Protein AF-X8DPI3-F1 (afdb_monomer)

Mean predicted aligned error: 17.2 Å

Organism: NCBI:txid1299321

Structure (mmCIF, N/CA/C/O backbone):
data_AF-X8DPI3-F1
#
_entry.id   AF-X8DPI3-F1
#
loop_
_atom_site.group_PDB
_atom_site.id
_atom_site.type_symbol
_atom_site.label_atom_id
_atom_site.label_alt_id
_atom_site.label_comp_id
_atom_site.label_asym_id
_atom_site.label_entity_id
_atom_site.label_seq_id
_atom_site.pdbx_PDB_ins_code
_atom_site.Cartn_x
_atom_site.Cartn_y
_atom_site.Cartn_z
_atom_site.occupancy
_atom_site.B_iso_or_equiv
_atom_site.auth_seq_id
_atom_site.auth_comp_id
_atom_site.auth_asym_id
_atom_site.auth_atom_id
_atom_site.pdbx_PDB_model_num
ATOM 1 N N . MET A 1 1 ? 16.954 -1.055 -3.622 1.00 50.62 1 MET A N 1
ATOM 2 C CA . MET A 1 1 ? 17.207 0.313 -4.135 1.00 50.62 1 MET A CA 1
ATOM 3 C C . MET A 1 1 ? 16.000 0.738 -4.970 1.00 50.62 1 MET A C 1
ATOM 5 O O . MET A 1 1 ? 15.922 0.356 -6.125 1.00 50.62 1 MET A O 1
ATOM 9 N N . PHE A 1 2 ? 15.020 1.428 -4.373 1.00 53.69 2 PHE A N 1
ATOM 10 C CA . PHE A 1 2 ? 13.680 1.638 -4.965 1.00 53.69 2 PHE A CA 1
ATOM 11 C C . PHE A 1 2 ? 13.435 3.051 -5.537 1.00 53.69 2 PHE A C 1
ATOM 13 O O . PHE A 1 2 ? 12.417 3.278 -6.173 1.00 53.69 2 PHE A O 1
ATOM 20 N N . LEU A 1 3 ? 14.365 3.999 -5.350 1.00 58.16 3 LEU A N 1
ATOM 21 C CA . LEU A 1 3 ? 14.198 5.419 -5.716 1.00 58.16 3 LEU A CA 1
ATOM 22 C C . LEU A 1 3 ? 15.156 5.920 -6.817 1.00 58.16 3 LEU A C 1
ATOM 24 O O . LEU A 1 3 ? 15.517 7.097 -6.841 1.00 58.16 3 LEU A O 1
ATOM 28 N N . GLY A 1 4 ? 15.582 5.042 -7.732 1.00 62.94 4 GLY A N 1
ATOM 29 C CA . GLY A 1 4 ? 16.398 5.437 -8.894 1.00 62.94 4 GLY A CA 1
ATOM 30 C C . GLY A 1 4 ? 17.837 5.861 -8.566 1.00 62.94 4 GLY A C 1
ATOM 31 O O . GLY A 1 4 ? 18.487 6.516 -9.374 1.00 62.94 4 GLY A O 1
ATOM 32 N N . GLY A 1 5 ? 18.339 5.510 -7.376 1.00 70.56 5 GLY A N 1
ATOM 33 C CA . GLY A 1 5 ? 19.698 5.837 -6.946 1.00 70.56 5 GLY A CA 1
ATOM 34 C C . GLY A 1 5 ? 19.951 7.346 -6.932 1.00 70.56 5 GLY A C 1
ATOM 35 O O . GLY A 1 5 ? 19.291 8.081 -6.199 1.00 70.56 5 GLY A O 1
ATOM 36 N N . TRP A 1 6 ? 20.907 7.776 -7.752 1.00 64.94 6 TRP A N 1
ATOM 37 C CA . TRP A 1 6 ? 21.401 9.151 -7.836 1.00 64.94 6 TRP A CA 1
ATOM 38 C C . TRP A 1 6 ? 20.597 10.004 -8.838 1.00 64.94 6 TRP A C 1
ATOM 40 O O . TRP A 1 6 ? 20.751 11.216 -8.874 1.00 64.94 6 TRP A O 1
ATOM 50 N N . HIS A 1 7 ? 19.701 9.414 -9.636 1.00 62.91 7 HIS A N 1
ATOM 51 C CA . HIS A 1 7 ? 18.971 10.158 -10.667 1.00 62.91 7 HIS A CA 1
ATOM 52 C C . HIS A 1 7 ? 17.815 10.999 -10.105 1.00 62.91 7 HIS A C 1
ATOM 54 O O . HIS A 1 7 ? 17.111 10.598 -9.163 1.00 62.91 7 HIS A O 1
ATOM 60 N N . ALA A 1 8 ? 17.594 12.158 -10.729 1.00 63.12 8 ALA A N 1
ATOM 61 C CA . ALA A 1 8 ? 16.461 13.035 -10.466 1.00 63.12 8 ALA A CA 1
ATOM 62 C C . ALA A 1 8 ? 15.122 12.292 -10.681 1.00 63.12 8 ALA A C 1
ATOM 64 O O . ALA A 1 8 ? 15.014 11.459 -11.585 1.00 63.12 8 ALA A O 1
ATOM 65 N N . PRO A 1 9 ? 14.096 12.548 -9.847 1.00 65.62 9 PRO A N 1
ATOM 66 C CA . PRO A 1 9 ? 12.780 11.938 -10.015 1.00 65.62 9 PRO A CA 1
ATOM 67 C C . PRO A 1 9 ? 12.112 12.400 -11.322 1.00 65.62 9 PRO A C 1
ATOM 69 O O . PRO A 1 9 ? 12.236 13.557 -11.726 1.00 65.62 9 PRO A O 1
ATOM 72 N N . TRP A 1 10 ? 11.383 11.491 -11.975 1.00 55.00 10 TRP A N 1
ATOM 73 C CA . TRP A 1 10 ? 10.515 11.778 -13.127 1.00 55.00 10 TRP A CA 1
ATOM 74 C C . TRP A 1 10 ? 9.512 12.859 -12.692 1.00 55.00 10 TRP A C 1
ATOM 76 O O . TRP A 1 10 ? 8.749 12.570 -11.769 1.00 55.00 10 TRP A O 1
ATOM 86 N N . PRO A 1 11 ? 9.530 14.110 -13.208 1.00 63.25 11 PRO A N 1
ATOM 87 C CA . PRO A 1 11 ? 9.796 14.583 -14.580 1.00 63.25 11 PRO A CA 1
ATOM 88 C C . PRO A 1 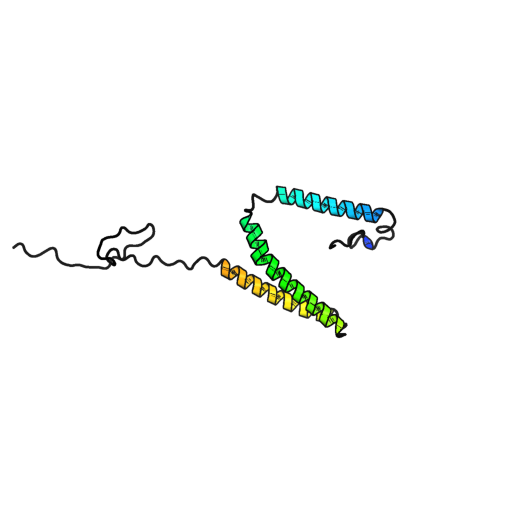11 ? 11.035 15.493 -14.747 1.00 63.25 11 PRO A C 1
ATOM 90 O O . PRO A 1 11 ? 11.302 15.982 -15.841 1.00 63.25 11 PRO A O 1
ATOM 93 N N . LEU A 1 12 ? 11.805 15.735 -13.683 1.00 60.72 12 LEU A N 1
ATOM 94 C CA . LEU A 1 12 ? 12.972 16.632 -13.702 1.00 60.72 12 LEU A CA 1
ATOM 95 C C . LEU A 1 12 ? 14.196 15.994 -14.372 1.00 60.72 12 LEU A C 1
ATOM 97 O O . LEU A 1 12 ? 15.139 16.688 -14.732 1.00 60.72 12 LEU A O 1
ATOM 101 N N . SER A 1 13 ? 14.169 14.675 -14.582 1.00 60.56 13 SER A N 1
ATOM 102 C CA . SER A 1 13 ? 15.200 13.945 -15.324 1.00 60.56 13 SER A CA 1
ATOM 103 C C . SER A 1 13 ? 15.266 14.296 -16.814 1.00 60.56 13 SER A C 1
ATOM 105 O O . SER A 1 13 ? 16.244 13.926 -17.453 1.00 60.56 13 SER A O 1
ATOM 107 N N . LEU A 1 14 ? 14.232 14.947 -17.362 1.00 64.38 14 LEU A N 1
ATOM 108 C CA . LEU A 1 14 ? 14.146 15.361 -18.769 1.00 64.38 14 LEU A CA 1
ATOM 109 C C . LEU A 1 14 ? 14.819 16.716 -19.046 1.00 64.38 14 LEU A C 1
ATOM 111 O O . LEU A 1 14 ? 14.912 17.119 -20.199 1.00 64.38 14 LEU A O 1
ATOM 115 N N . ILE A 1 15 ? 15.258 17.431 -18.004 1.00 68.88 15 ILE A N 1
ATOM 116 C CA . ILE A 1 15 ? 15.939 18.722 -18.140 1.00 68.88 15 ILE A CA 1
ATOM 117 C C . ILE A 1 15 ? 17.436 18.457 -18.326 1.00 68.88 15 ILE A C 1
ATOM 119 O O . ILE A 1 15 ? 18.085 17.899 -17.433 1.00 68.88 15 ILE A O 1
ATOM 123 N N . ASP A 1 16 ? 17.983 18.876 -19.469 1.00 58.62 16 ASP A N 1
ATOM 124 C CA . ASP A 1 16 ? 19.410 18.770 -19.778 1.00 58.62 16 ASP A CA 1
ATOM 125 C C . ASP A 1 16 ? 20.238 19.492 -18.697 1.00 58.62 16 ASP A C 1
ATOM 127 O O . ASP A 1 16 ? 20.189 20.711 -18.551 1.00 58.62 16 ASP A O 1
ATOM 131 N N . GLY A 1 17 ? 20.969 18.717 -17.885 1.00 65.06 17 GLY A N 1
ATOM 132 C CA . GLY A 1 17 ? 21.809 19.209 -16.783 1.00 65.06 17 GLY A CA 1
ATOM 133 C C . GLY A 1 17 ? 21.364 18.800 -15.372 1.00 65.06 17 GLY A C 1
ATOM 134 O O . GLY A 1 17 ? 22.184 18.822 -14.455 1.00 65.06 17 GLY A O 1
ATOM 135 N N . ALA A 1 18 ? 20.124 18.335 -15.181 1.00 61.31 18 ALA A N 1
ATOM 136 C CA . ALA A 1 18 ? 19.617 17.935 -13.859 1.00 61.31 18 ALA A CA 1
ATOM 137 C C . ALA A 1 18 ? 20.285 16.666 -13.284 1.00 61.31 18 ALA A C 1
ATOM 139 O O . ALA A 1 18 ? 20.214 16.423 -12.077 1.00 61.31 18 ALA A O 1
ATOM 140 N N . ASN A 1 19 ? 20.940 15.870 -14.138 1.00 63.56 19 ASN A N 1
ATOM 141 C CA . ASN A 1 19 ? 21.644 14.633 -13.779 1.00 63.56 19 ASN A CA 1
ATOM 142 C C . ASN A 1 19 ? 23.170 14.717 -13.983 1.00 63.56 19 ASN A C 1
ATOM 144 O O . ASN A 1 19 ? 23.851 13.695 -13.915 1.00 63.56 19 ASN A O 1
ATOM 148 N N . THR A 1 20 ? 23.721 15.906 -14.233 1.00 65.00 20 THR A N 1
ATOM 149 C CA . THR A 1 20 ? 25.147 16.074 -14.545 1.00 65.00 20 THR A CA 1
ATOM 150 C C . THR A 1 20 ? 25.910 16.607 -13.330 1.00 65.00 20 THR A C 1
ATOM 152 O O . THR A 1 20 ? 25.413 17.454 -12.589 1.00 65.00 20 THR A O 1
ATOM 155 N N . SER A 1 21 ? 27.154 16.152 -13.138 1.00 72.75 21 SER A N 1
ATOM 156 C CA . SER A 1 21 ? 28.059 16.606 -12.067 1.00 72.75 21 SER A CA 1
ATOM 157 C C . SER A 1 21 ? 27.570 16.235 -10.649 1.00 72.75 21 SER A C 1
ATOM 159 O O . SER A 1 21 ? 27.305 15.066 -10.385 1.00 72.75 21 SER A O 1
ATOM 161 N N . TRP A 1 22 ? 27.490 17.189 -9.717 1.00 72.69 22 TRP A N 1
ATOM 162 C CA . TRP A 1 22 ? 27.172 16.982 -8.294 1.00 72.69 22 TRP A CA 1
ATOM 163 C C . TRP A 1 22 ? 25.667 17.038 -7.958 1.00 72.69 22 TRP A C 1
ATOM 165 O O . TRP A 1 22 ? 25.260 16.632 -6.868 1.00 72.69 22 TRP A O 1
ATOM 175 N N . TRP A 1 23 ? 24.828 17.479 -8.901 1.00 70.38 23 TRP A N 1
ATOM 176 C CA . TRP A 1 23 ? 23.363 17.541 -8.774 1.00 70.38 23 TRP A CA 1
ATOM 177 C C . TRP A 1 23 ? 22.687 16.219 -8.356 1.00 70.38 23 TRP A C 1
ATOM 179 O O . TRP A 1 23 ? 21.813 16.253 -7.486 1.00 70.38 23 TRP A O 1
ATOM 189 N N . PRO A 1 24 ? 23.103 15.045 -8.871 1.00 74.88 24 PRO A N 1
ATOM 190 C CA . PRO A 1 24 ? 22.600 13.740 -8.432 1.00 74.88 24 PRO A CA 1
ATOM 191 C C . PRO A 1 24 ? 22.721 13.489 -6.916 1.00 74.88 24 PRO A C 1
ATOM 193 O O . PRO A 1 24 ? 21.823 12.915 -6.293 1.00 74.88 24 PRO A O 1
ATOM 196 N N . ALA A 1 25 ? 23.808 13.959 -6.290 1.00 77.50 25 ALA A N 1
ATOM 197 C CA . ALA A 1 25 ? 24.023 13.805 -4.851 1.00 77.50 25 ALA A CA 1
ATOM 198 C C . ALA A 1 25 ? 23.058 14.680 -4.037 1.00 77.50 25 ALA A C 1
ATOM 200 O O . ALA A 1 25 ? 22.528 14.236 -3.019 1.00 77.50 25 ALA A O 1
ATOM 201 N N . LEU A 1 26 ? 22.765 15.892 -4.515 1.00 81.31 26 LEU A N 1
ATOM 202 C CA . LEU A 1 26 ? 21.789 16.785 -3.887 1.00 81.31 26 LEU A CA 1
ATOM 203 C C . LEU A 1 26 ? 20.379 16.181 -3.945 1.00 81.31 26 LEU A C 1
ATOM 205 O O . LEU A 1 26 ? 19.674 16.177 -2.936 1.00 81.31 26 LEU A O 1
ATOM 209 N N . TRP A 1 27 ? 19.997 15.574 -5.073 1.00 76.88 27 TRP A N 1
ATOM 210 C CA . TRP A 1 27 ? 18.727 14.847 -5.190 1.00 76.88 27 TRP A CA 1
ATOM 211 C C . TRP A 1 27 ? 18.634 13.658 -4.239 1.00 76.88 27 TRP A C 1
ATOM 213 O O . TRP A 1 27 ? 17.576 13.416 -3.653 1.00 76.88 27 TRP A O 1
ATOM 223 N N . PHE A 1 28 ? 19.730 12.923 -4.058 1.00 77.12 28 PHE A N 1
ATOM 224 C CA . PHE A 1 28 ? 19.790 11.840 -3.085 1.00 77.12 28 PHE A CA 1
ATOM 225 C C . PHE A 1 28 ? 19.606 12.359 -1.652 1.00 77.12 28 PHE A C 1
ATOM 227 O O . PHE A 1 28 ? 18.746 11.852 -0.930 1.00 77.12 28 PHE A O 1
ATOM 234 N N . VAL A 1 29 ? 20.337 13.408 -1.260 1.00 84.19 29 VAL A N 1
ATOM 235 C CA . VAL A 1 29 ? 20.213 14.020 0.073 1.00 84.19 29 VAL A CA 1
ATOM 236 C C . VAL A 1 29 ? 18.801 14.553 0.300 1.00 84.19 29 VAL A C 1
ATOM 238 O O . VAL A 1 29 ? 18.222 14.276 1.346 1.00 84.19 29 VAL A O 1
ATOM 241 N N . ALA A 1 30 ? 18.207 15.233 -0.683 1.00 85.19 30 ALA A N 1
ATOM 242 C CA . ALA A 1 30 ? 16.839 15.738 -0.599 1.00 85.19 30 ALA A CA 1
ATOM 243 C C . ALA A 1 30 ? 15.813 14.607 -0.415 1.00 85.19 30 ALA A C 1
ATOM 245 O O . ALA A 1 30 ? 14.926 14.712 0.433 1.00 85.19 30 ALA A O 1
ATOM 246 N N . LYS A 1 31 ? 15.958 13.489 -1.143 1.00 77.38 31 LYS A N 1
ATOM 247 C CA . LYS A 1 31 ? 15.118 12.294 -0.950 1.00 77.38 31 LYS A CA 1
ATOM 248 C C . LYS A 1 31 ? 15.279 11.726 0.462 1.00 77.38 31 LYS A C 1
ATOM 250 O O . LYS A 1 31 ? 14.276 11.435 1.108 1.00 77.38 31 LYS A O 1
ATOM 255 N N . VAL A 1 32 ? 16.513 11.587 0.952 1.00 86.06 32 VAL A N 1
ATOM 256 C CA . VAL A 1 32 ? 16.797 11.074 2.306 1.00 86.06 32 VAL A CA 1
ATOM 257 C C . VAL A 1 32 ? 16.202 11.989 3.373 1.00 86.06 32 VAL A C 1
ATOM 259 O O . VAL A 1 32 ? 15.538 11.501 4.283 1.00 86.06 32 VAL A O 1
ATOM 262 N N . TRP A 1 33 ? 16.372 13.303 3.236 1.00 88.94 33 TRP A N 1
ATOM 263 C CA . TRP A 1 33 ? 15.776 14.290 4.134 1.00 88.94 33 TRP A CA 1
ATOM 264 C C . TRP A 1 33 ? 14.249 14.235 4.111 1.00 88.94 33 TRP A C 1
ATOM 266 O O . TRP A 1 33 ? 13.630 14.262 5.170 1.00 88.94 33 TRP A O 1
ATOM 276 N N . GLY A 1 34 ? 13.640 14.071 2.934 1.00 89.50 34 GLY A N 1
ATOM 277 C CA . GLY A 1 34 ? 12.199 13.865 2.795 1.00 89.50 34 GLY A CA 1
ATOM 278 C C . GLY A 1 34 ? 11.715 12.595 3.498 1.00 89.50 34 GLY A C 1
ATOM 279 O O . GLY A 1 34 ? 10.727 12.640 4.227 1.00 89.50 34 GLY A O 1
ATOM 280 N N . PHE A 1 35 ? 12.433 11.477 3.357 1.00 86.00 35 PHE A N 1
ATOM 281 C CA . PHE A 1 35 ? 12.124 10.237 4.079 1.00 86.00 35 PHE A CA 1
ATOM 282 C C . PHE A 1 35 ? 12.311 10.375 5.589 1.00 86.00 35 PHE A C 1
ATOM 284 O O . PHE A 1 35 ? 11.478 9.881 6.343 1.00 86.00 35 PHE A O 1
ATOM 291 N N . MET A 1 36 ? 13.374 11.046 6.035 1.00 88.88 36 MET A N 1
ATOM 292 C CA . MET A 1 36 ? 13.637 11.293 7.453 1.00 88.88 36 MET A CA 1
ATOM 293 C C . MET A 1 36 ? 12.554 12.187 8.061 1.00 88.88 36 MET A C 1
ATOM 295 O O . MET A 1 36 ? 12.023 11.871 9.124 1.00 88.88 36 MET A O 1
ATOM 299 N N . PHE A 1 37 ? 12.178 13.255 7.355 1.00 90.75 37 PHE A N 1
ATOM 300 C CA . PHE A 1 37 ? 11.065 14.119 7.724 1.00 90.75 37 PHE A CA 1
ATOM 301 C C . PHE A 1 37 ? 9.756 13.334 7.780 1.00 90.75 37 PHE A C 1
ATOM 303 O O . PHE A 1 37 ? 9.049 13.415 8.778 1.00 90.75 37 PHE A O 1
ATOM 310 N N . LEU A 1 38 ? 9.459 12.511 6.770 1.00 88.12 38 LEU A N 1
ATOM 311 C CA . LEU A 1 38 ? 8.268 11.666 6.760 1.00 88.12 38 LEU A CA 1
ATOM 312 C C . LEU A 1 38 ? 8.275 10.669 7.921 1.00 88.12 38 LEU A C 1
ATOM 314 O O . LEU A 1 38 ? 7.237 10.476 8.536 1.00 88.12 38 LEU A O 1
ATOM 318 N N . PHE A 1 39 ? 9.417 10.079 8.279 1.00 83.06 39 PHE A N 1
ATOM 319 C CA . PHE A 1 39 ? 9.531 9.186 9.437 1.00 83.06 39 PHE A CA 1
ATOM 320 C C . PHE A 1 39 ? 9.317 9.919 10.764 1.00 83.06 39 PHE A C 1
ATOM 322 O O . PHE A 1 39 ? 8.640 9.405 11.657 1.00 83.06 39 PHE A O 1
ATOM 329 N N . MET A 1 40 ? 9.881 11.121 10.899 1.00 88.06 40 MET A N 1
ATOM 330 C CA . MET A 1 40 ? 9.703 11.970 12.075 1.00 88.06 40 MET A CA 1
ATOM 331 C C . MET A 1 40 ? 8.248 12.437 12.200 1.00 88.06 40 MET A C 1
ATOM 333 O O . MET A 1 40 ? 7.673 12.377 13.287 1.00 88.06 40 MET A O 1
ATOM 337 N N . TRP A 1 41 ? 7.640 12.847 11.089 1.00 88.94 41 TRP A N 1
ATOM 338 C CA . TRP A 1 41 ? 6.245 13.258 11.018 1.00 88.94 41 TRP A CA 1
ATOM 339 C C . TRP A 1 41 ? 5.310 12.084 11.292 1.00 88.94 41 TRP A C 1
ATOM 341 O O . TRP A 1 41 ? 4.456 12.191 12.163 1.00 88.94 41 TRP A O 1
ATOM 351 N N . LEU A 1 42 ? 5.539 10.930 10.660 1.00 84.88 42 LEU A N 1
ATOM 352 C CA . LEU A 1 42 ? 4.799 9.696 10.910 1.00 84.88 42 LEU A CA 1
ATOM 353 C C . LEU A 1 42 ? 4.854 9.331 12.398 1.00 84.88 42 LEU A C 1
ATOM 355 O O . LEU A 1 42 ? 3.813 9.098 13.006 1.00 84.88 42 LEU A O 1
ATOM 359 N N . ARG A 1 43 ? 6.041 9.376 13.018 1.00 82.25 43 ARG A N 1
ATOM 360 C CA . ARG A 1 43 ? 6.208 9.164 14.465 1.00 82.25 43 ARG A CA 1
ATOM 361 C C . ARG A 1 43 ? 5.393 10.154 15.301 1.00 82.25 43 ARG A C 1
ATOM 363 O O . ARG A 1 43 ? 4.847 9.751 16.323 1.00 82.25 43 ARG A O 1
ATOM 370 N N . ALA A 1 44 ? 5.323 11.419 14.893 1.00 81.94 44 ALA A N 1
ATOM 371 C CA . ALA A 1 44 ? 4.542 12.443 15.584 1.00 81.94 44 ALA A CA 1
ATOM 372 C C . ALA A 1 44 ? 3.023 12.281 15.369 1.00 81.94 44 ALA A C 1
ATOM 374 O O . ALA A 1 44 ? 2.247 12.571 16.274 1.00 81.94 44 ALA A O 1
ATOM 375 N N . THR A 1 45 ? 2.597 11.792 14.199 1.00 80.12 45 THR A N 1
ATOM 376 C CA . THR A 1 45 ? 1.181 11.606 13.831 1.00 80.12 45 THR A CA 1
ATOM 377 C C . THR A 1 45 ? 0.589 10.259 14.221 1.00 80.12 45 THR A C 1
ATOM 379 O O . THR A 1 45 ? -0.623 10.125 14.146 1.00 80.12 45 THR A O 1
ATOM 382 N N . LEU A 1 46 ? 1.391 9.260 14.606 1.00 74.62 46 LEU A N 1
ATOM 383 C CA . LEU A 1 46 ? 0.896 7.945 15.018 1.00 74.62 46 LEU A CA 1
ATOM 384 C C . LEU A 1 46 ? 0.486 7.968 16.506 1.00 74.62 46 LEU A C 1
ATOM 386 O O . LEU A 1 46 ? 1.356 7.881 17.379 1.00 74.62 46 LEU A O 1
ATOM 390 N N . PRO A 1 47 ? -0.819 8.041 16.840 1.00 65.88 47 PRO A N 1
ATOM 391 C CA . PRO A 1 47 ? -1.282 7.948 18.220 1.00 65.88 47 PRO A CA 1
ATOM 392 C C . PRO A 1 47 ? -1.071 6.513 18.719 1.00 65.88 47 PRO A C 1
ATOM 394 O O . PRO A 1 47 ? -1.776 5.613 18.281 1.00 65.88 47 PRO A O 1
ATOM 397 N N . ARG A 1 48 ? -0.059 6.296 19.581 1.00 74.62 48 ARG A N 1
ATOM 398 C CA . ARG A 1 48 ? 0.302 5.024 20.261 1.00 74.62 48 ARG A CA 1
ATOM 399 C C . ARG A 1 48 ? -0.344 3.766 19.647 1.00 74.62 48 ARG A C 1
ATOM 401 O O . ARG A 1 48 ? -1.216 3.148 20.256 1.00 74.62 48 ARG A O 1
ATOM 408 N N . LEU A 1 49 ? 0.104 3.360 18.459 1.00 64.44 49 LEU A N 1
ATOM 409 C CA . LEU A 1 49 ? -0.281 2.058 17.922 1.00 64.44 49 LEU A CA 1
ATOM 410 C C . LEU A 1 49 ? 0.385 0.966 18.759 1.00 64.44 49 LEU A C 1
ATOM 412 O O . LEU A 1 49 ? 1.5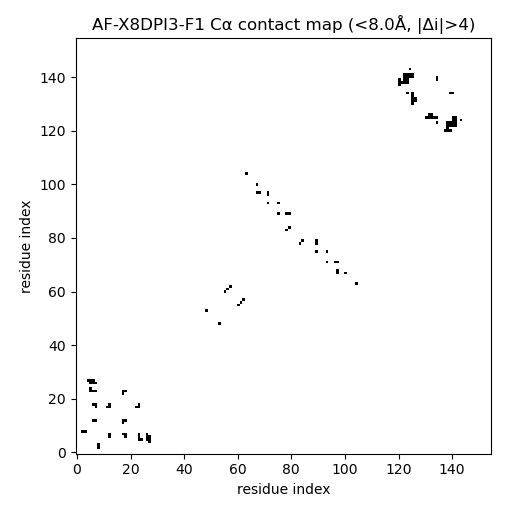86 1.015 19.035 1.00 64.44 49 LEU A O 1
ATOM 416 N N . ARG A 1 50 ? -0.406 -0.012 19.198 1.00 81.50 50 ARG A N 1
ATOM 417 C CA . ARG A 1 50 ? 0.099 -1.130 19.997 1.00 81.50 50 ARG A CA 1
ATOM 418 C C . ARG A 1 50 ? 1.020 -1.980 19.116 1.00 81.50 50 ARG A C 1
ATOM 420 O O . ARG A 1 50 ? 0.680 -2.250 17.965 1.00 81.50 50 ARG A O 1
ATOM 427 N N . TYR A 1 51 ? 2.153 -2.433 19.658 1.00 70.12 51 TYR A N 1
ATOM 428 C CA . TYR A 1 51 ? 3.107 -3.303 18.946 1.00 70.12 51 TYR A CA 1
ATOM 429 C C . TYR A 1 51 ? 2.417 -4.512 18.301 1.00 70.12 51 TYR A C 1
ATOM 431 O O . TYR A 1 51 ? 2.704 -4.877 17.164 1.00 70.12 51 TYR A O 1
ATOM 439 N N . ASP A 1 52 ? 1.415 -5.046 18.991 1.00 71.31 52 ASP A N 1
ATOM 440 C CA . ASP A 1 52 ? 0.617 -6.186 18.552 1.00 71.31 52 ASP A CA 1
ATOM 441 C C . ASP A 1 52 ? -0.146 -5.920 17.243 1.00 71.31 52 ASP A C 1
ATOM 443 O O . ASP A 1 52 ? -0.329 -6.833 16.443 1.00 71.31 52 ASP A O 1
ATOM 447 N N . GLN A 1 53 ? -0.547 -4.673 16.969 1.00 71.88 53 GLN A N 1
ATOM 448 C CA . GLN A 1 53 ? -1.215 -4.310 15.713 1.00 71.88 53 GLN A CA 1
ATOM 449 C C . GLN A 1 53 ? -0.231 -4.273 14.542 1.00 71.88 53 GLN A C 1
ATOM 451 O O . GLN A 1 53 ? -0.555 -4.752 13.455 1.00 71.88 53 GLN A O 1
ATOM 456 N N .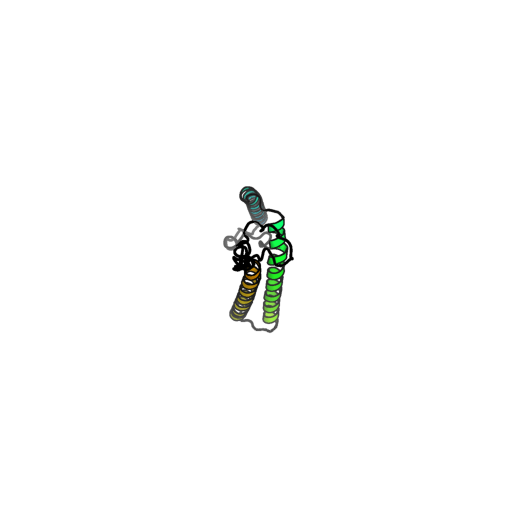 PHE A 1 54 ? 0.982 -3.761 14.768 1.00 73.19 54 PHE A N 1
ATOM 457 C CA . PHE A 1 54 ? 2.041 -3.784 13.761 1.00 73.19 54 PHE A CA 1
ATOM 458 C C . PHE A 1 54 ? 2.501 -5.215 13.474 1.00 73.19 54 PHE A C 1
ATOM 460 O O . PHE A 1 54 ? 2.631 -5.598 12.314 1.00 73.19 54 PHE A O 1
ATOM 467 N N . MET A 1 55 ? 2.677 -6.028 14.518 1.00 81.06 55 MET A N 1
ATOM 468 C CA . MET A 1 55 ? 3.074 -7.425 14.366 1.00 81.06 55 MET A CA 1
ATOM 469 C C . MET A 1 55 ? 2.028 -8.252 13.634 1.00 81.06 55 MET A C 1
ATOM 471 O O . MET A 1 55 ? 2.371 -9.029 12.745 1.00 81.06 55 MET A O 1
ATOM 475 N N . ARG A 1 56 ? 0.750 -8.030 13.941 1.00 78.31 56 ARG A N 1
ATOM 476 C CA . ARG A 1 56 ? -0.346 -8.676 13.230 1.00 78.31 56 ARG A CA 1
ATOM 477 C C . ARG A 1 56 ? -0.406 -8.250 11.762 1.00 78.31 56 ARG A C 1
ATOM 479 O O . ARG A 1 56 ? -0.581 -9.104 10.906 1.00 78.31 56 ARG A O 1
ATOM 486 N N . LEU A 1 57 ? -0.191 -6.971 11.445 1.00 80.75 57 LEU A N 1
ATOM 487 C CA . LEU A 1 57 ? -0.143 -6.499 10.055 1.00 80.75 57 LEU A CA 1
ATOM 488 C C . LEU A 1 57 ? 1.069 -7.075 9.300 1.00 80.75 57 LEU A C 1
ATOM 490 O O . LEU A 1 57 ? 0.930 -7.540 8.169 1.00 80.75 57 LEU A O 1
ATOM 494 N N . GLY A 1 58 ? 2.241 -7.106 9.937 1.00 79.25 58 GLY A N 1
ATOM 495 C CA . GLY A 1 58 ? 3.456 -7.689 9.369 1.00 79.25 58 GLY A CA 1
ATOM 496 C C . GLY A 1 58 ? 3.308 -9.181 9.067 1.00 79.25 58 GLY A C 1
ATOM 497 O O . GLY A 1 58 ? 3.628 -9.626 7.970 1.00 79.25 58 GLY A O 1
ATOM 498 N N . TRP A 1 59 ? 2.769 -9.954 10.006 1.00 80.38 59 TRP A N 1
ATOM 499 C CA . TRP A 1 59 ? 2.650 -11.403 9.841 1.00 80.38 59 TRP A CA 1
ATOM 500 C C . TRP A 1 59 ? 1.419 -11.843 9.039 1.00 80.38 59 TRP A C 1
ATOM 502 O O . TRP A 1 59 ? 1.530 -12.764 8.234 1.00 80.38 59 TRP A O 1
ATOM 512 N N . GLU A 1 60 ? 0.258 -11.204 9.209 1.00 77.19 60 GLU A N 1
ATOM 513 C CA . GLU A 1 60 ? -0.981 -11.628 8.534 1.00 77.19 60 GLU A CA 1
ATOM 514 C C . GLU A 1 60 ? -1.202 -10.965 7.171 1.00 77.19 60 GLU A C 1
ATOM 516 O O . GLU A 1 60 ? -1.923 -11.530 6.354 1.00 77.19 60 GLU A O 1
ATOM 521 N N . VAL A 1 61 ? -0.618 -9.792 6.902 1.00 80.94 61 VAL A N 1
ATOM 522 C CA . VAL A 1 61 ? -0.881 -9.038 5.661 1.00 80.94 61 VAL A CA 1
ATOM 523 C C . VAL A 1 61 ? 0.371 -8.911 4.799 1.00 80.94 61 VAL A C 1
ATOM 525 O O . VAL A 1 61 ? 0.302 -9.154 3.596 1.00 80.94 61 VAL A O 1
ATOM 528 N N . LEU A 1 62 ? 1.531 -8.585 5.378 1.00 84.19 62 LEU A N 1
ATOM 529 C CA . LEU A 1 62 ? 2.740 -8.330 4.584 1.00 84.19 62 LEU A CA 1
ATOM 530 C C . LEU A 1 62 ? 3.252 -9.592 3.878 1.00 84.19 62 LEU A C 1
ATOM 532 O O . LEU A 1 62 ? 3.601 -9.530 2.702 1.00 84.19 62 LEU A O 1
ATOM 536 N N . ILE A 1 63 ? 3.257 -10.732 4.577 1.00 85.31 63 ILE A N 1
ATOM 537 C CA . ILE A 1 63 ? 3.702 -12.019 4.024 1.00 85.31 63 ILE A CA 1
ATOM 538 C C . ILE A 1 63 ? 2.854 -12.445 2.815 1.00 85.31 63 ILE A C 1
ATOM 540 O O . ILE A 1 63 ? 3.437 -12.645 1.747 1.00 85.31 63 ILE A O 1
ATOM 544 N N . PRO A 1 64 ? 1.513 -12.569 2.908 1.00 79.50 64 PRO A N 1
ATOM 545 C CA . PRO A 1 64 ? 0.716 -12.998 1.761 1.00 79.50 64 PRO A CA 1
ATOM 546 C C . PRO A 1 64 ? 0.761 -11.994 0.607 1.00 79.50 64 PRO A C 1
ATOM 548 O O . PRO A 1 64 ? 0.839 -12.410 -0.546 1.00 79.50 64 PRO A O 1
ATOM 551 N N . VAL A 1 65 ? 0.788 -10.687 0.890 1.00 84.12 65 VAL A N 1
ATOM 552 C CA . VAL A 1 65 ? 0.928 -9.656 -0.153 1.00 84.12 65 VAL A CA 1
ATOM 553 C C . VAL A 1 65 ? 2.262 -9.789 -0.886 1.00 84.12 65 VAL A C 1
ATOM 555 O O . VAL A 1 65 ? 2.282 -9.776 -2.117 1.00 84.12 65 VAL A O 1
ATOM 558 N N . ALA A 1 66 ? 3.370 -9.962 -0.159 1.00 84.12 66 ALA A N 1
ATOM 559 C CA . ALA A 1 66 ? 4.686 -10.150 -0.764 1.00 84.12 66 ALA A CA 1
ATOM 560 C C . ALA A 1 66 ? 4.750 -11.437 -1.603 1.00 84.12 66 ALA A C 1
ATOM 562 O O . ALA A 1 66 ? 5.316 -11.426 -2.695 1.00 84.12 66 ALA A O 1
ATOM 563 N N . LEU A 1 67 ? 4.126 -12.522 -1.134 1.00 84.56 67 LEU A N 1
ATOM 564 C CA . LEU A 1 67 ? 4.036 -13.792 -1.861 1.00 84.56 67 LEU A CA 1
ATOM 565 C C . LEU A 1 67 ? 3.275 -13.642 -3.181 1.00 84.56 67 LEU A C 1
ATOM 567 O O . LEU A 1 67 ? 3.788 -14.028 -4.231 1.00 84.56 67 LEU A O 1
ATOM 571 N N . VAL A 1 68 ? 2.091 -13.023 -3.145 1.00 82.62 68 VAL A N 1
ATOM 572 C CA . VAL A 1 68 ? 1.304 -12.726 -4.352 1.00 82.62 68 VAL A CA 1
ATOM 573 C C . VAL A 1 68 ? 2.116 -11.857 -5.309 1.00 82.62 68 VAL A C 1
ATOM 575 O O . VAL A 1 68 ? 2.177 -12.148 -6.502 1.00 82.62 68 VAL A O 1
ATOM 578 N N . TRP A 1 69 ? 2.801 -10.833 -4.797 1.00 82.19 69 TRP A N 1
ATOM 579 C CA . TRP A 1 69 ? 3.621 -9.945 -5.616 1.00 82.19 69 TRP A CA 1
ATOM 580 C C . TRP A 1 69 ? 4.775 -10.673 -6.315 1.00 82.19 69 TRP A C 1
ATOM 582 O O . TRP A 1 69 ? 5.006 -10.456 -7.503 1.00 82.19 69 TRP A O 1
ATOM 592 N N . ILE A 1 70 ? 5.480 -11.566 -5.614 1.00 84.81 70 ILE A N 1
ATOM 593 C CA . ILE A 1 70 ? 6.577 -12.349 -6.202 1.00 84.81 70 ILE A CA 1
ATOM 594 C C . ILE A 1 70 ? 6.053 -13.274 -7.301 1.00 84.81 70 ILE A C 1
ATOM 596 O O . ILE A 1 70 ? 6.660 -13.338 -8.369 1.00 84.81 70 ILE A O 1
ATOM 600 N N . VAL A 1 71 ? 4.922 -13.950 -7.076 1.00 83.31 71 VAL A N 1
ATOM 601 C CA . VAL A 1 71 ? 4.290 -14.800 -8.098 1.00 83.31 71 VAL A CA 1
ATOM 602 C C . VAL A 1 71 ? 3.926 -13.969 -9.328 1.00 83.31 71 VAL A C 1
ATOM 604 O O . VAL A 1 71 ? 4.265 -14.350 -10.446 1.00 83.31 71 VAL A O 1
ATOM 607 N N . VAL A 1 72 ? 3.318 -12.799 -9.129 1.00 78.56 72 VAL A N 1
ATOM 608 C CA . VAL A 1 72 ? 2.949 -11.878 -10.210 1.00 78.56 72 VAL A CA 1
ATOM 609 C C . VAL A 1 72 ? 4.176 -11.432 -11.010 1.00 78.56 72 VAL A C 1
ATOM 611 O O . VAL A 1 72 ? 4.203 -11.578 -12.232 1.00 78.56 72 VAL A O 1
ATOM 614 N N . VAL A 1 73 ? 5.222 -10.943 -10.340 1.00 81.88 73 VAL A N 1
ATOM 615 C CA . VAL A 1 73 ? 6.464 -10.506 -11.001 1.00 81.88 73 VAL A CA 1
ATOM 616 C C . VAL A 1 73 ? 7.154 -11.673 -11.713 1.00 81.88 73 VAL A C 1
ATOM 618 O O . VAL A 1 73 ? 7.678 -11.494 -12.814 1.00 81.88 73 VAL A O 1
ATOM 621 N N . GLY A 1 74 ? 7.132 -12.869 -11.121 1.00 81.25 74 GLY A N 1
ATOM 622 C CA . GLY A 1 74 ? 7.667 -14.089 -11.719 1.00 81.25 74 GLY A CA 1
ATOM 623 C C . GLY A 1 74 ? 6.946 -14.467 -13.012 1.00 81.25 74 GLY A C 1
ATOM 624 O O . GLY A 1 74 ? 7.602 -14.714 -14.022 1.00 81.25 74 GLY A O 1
ATOM 625 N N . VAL A 1 75 ? 5.611 -14.432 -13.016 1.00 78.94 75 VAL A N 1
ATOM 626 C CA . VAL A 1 75 ? 4.788 -14.704 -14.208 1.00 78.94 75 VAL A CA 1
ATOM 627 C C . VAL A 1 75 ? 5.043 -13.668 -15.302 1.00 78.94 75 VAL A C 1
ATOM 629 O O . VAL A 1 75 ? 5.247 -14.041 -16.456 1.00 78.94 75 VAL A O 1
ATOM 632 N N . VAL A 1 76 ? 5.118 -12.382 -14.946 1.00 75.94 76 VAL A N 1
ATOM 633 C CA . VAL A 1 76 ? 5.458 -11.295 -15.881 1.00 75.94 76 VAL A CA 1
ATOM 634 C C . VAL A 1 76 ? 6.812 -11.529 -16.543 1.00 75.94 76 VAL A C 1
ATOM 636 O O . VAL A 1 76 ? 6.935 -11.462 -17.767 1.00 75.94 76 VAL A O 1
ATOM 639 N N . LYS A 1 77 ? 7.836 -11.822 -15.734 1.00 78.50 77 LYS A N 1
ATOM 640 C CA . LYS A 1 77 ? 9.187 -12.112 -16.223 1.00 78.50 77 LYS A CA 1
ATOM 641 C C . LYS A 1 77 ? 9.199 -13.353 -17.110 1.00 78.50 77 LYS A C 1
ATOM 643 O O . LYS A 1 77 ? 9.821 -13.309 -18.165 1.00 78.50 77 LYS A O 1
ATOM 648 N N . ALA A 1 78 ? 8.497 -14.417 -16.719 1.00 79.25 78 ALA A N 1
ATOM 649 C CA . ALA A 1 78 ? 8.393 -15.640 -17.505 1.00 79.25 78 ALA A CA 1
ATOM 650 C C . ALA A 1 78 ? 7.733 -15.377 -18.867 1.00 79.25 78 ALA A C 1
ATOM 652 O O . ALA A 1 78 ? 8.306 -15.736 -19.890 1.00 79.25 78 ALA A O 1
ATOM 653 N N . MET A 1 79 ? 6.592 -14.680 -18.911 1.00 71.06 79 MET A N 1
ATOM 654 C CA . MET A 1 79 ? 5.910 -14.326 -20.166 1.00 71.06 79 MET A CA 1
ATOM 655 C C . MET A 1 79 ? 6.777 -13.464 -21.090 1.00 71.06 79 MET A C 1
ATOM 657 O O . MET A 1 79 ? 6.774 -13.681 -22.302 1.00 71.06 79 MET A O 1
ATOM 661 N N . GLY A 1 80 ? 7.565 -12.543 -20.525 1.00 71.56 80 GLY A N 1
ATOM 662 C CA . GLY A 1 80 ? 8.533 -11.751 -21.285 1.00 71.56 80 GLY A CA 1
ATOM 663 C C . GLY A 1 80 ? 9.639 -12.588 -21.943 1.00 71.56 80 GLY A C 1
ATOM 664 O O . GLY A 1 80 ? 10.107 -12.225 -23.018 1.00 71.56 80 GLY A O 1
ATOM 665 N N . LEU A 1 81 ? 10.030 -13.722 -21.348 1.00 70.75 81 LEU A N 1
ATOM 666 C CA . LEU A 1 81 ? 11.034 -14.633 -21.919 1.00 70.75 81 LEU A CA 1
ATOM 667 C C . LEU A 1 81 ? 10.486 -15.475 -23.084 1.00 70.75 81 LEU A C 1
ATOM 669 O O . LEU A 1 81 ? 11.246 -15.830 -23.978 1.00 70.75 81 LEU A O 1
ATOM 673 N N . TYR A 1 82 ? 9.179 -15.759 -23.112 1.00 74.25 82 TYR A N 1
ATOM 674 C CA . TYR A 1 82 ? 8.533 -16.554 -24.170 1.00 74.25 82 TYR A CA 1
ATOM 675 C C . TYR A 1 82 ? 8.202 -15.761 -25.449 1.00 74.25 82 TYR A C 1
ATOM 677 O O . TYR A 1 82 ? 7.533 -16.282 -26.337 1.00 74.25 82 TYR A O 1
ATOM 685 N N . GLY A 1 83 ? 8.655 -14.509 -25.573 1.00 68.81 83 GLY A N 1
ATOM 686 C CA . GLY A 1 83 ? 8.511 -13.738 -26.814 1.00 68.81 83 GLY A CA 1
ATOM 687 C C . GLY A 1 83 ? 7.126 -13.124 -27.046 1.00 68.81 83 GLY A C 1
ATOM 688 O O . GLY A 1 83 ? 6.874 -12.591 -28.125 1.00 68.81 83 GLY A O 1
ATOM 689 N N . TYR A 1 84 ? 6.243 -13.112 -26.039 1.00 65.44 84 TYR A N 1
ATOM 690 C CA . TYR A 1 84 ? 5.013 -12.308 -26.048 1.00 65.44 84 TYR A CA 1
ATOM 691 C C . TYR A 1 84 ? 5.364 -10.823 -25.860 1.00 65.44 84 TYR A C 1
ATOM 693 O O . TYR A 1 84 ? 5.107 -10.223 -24.820 1.00 65.44 84 TYR A O 1
ATOM 701 N N . GLY A 1 85 ? 5.996 -10.219 -26.866 1.00 61.66 85 GLY A N 1
ATOM 702 C CA . GLY A 1 85 ? 6.521 -8.849 -26.849 1.00 61.66 85 GLY A CA 1
ATOM 703 C C . GLY A 1 85 ? 5.464 -7.742 -26.850 1.00 61.66 85 GLY A C 1
ATOM 704 O O . GLY A 1 85 ? 5.763 -6.641 -27.298 1.00 61.66 85 GLY A O 1
ATOM 705 N N . ASN A 1 86 ? 4.241 -8.011 -26.381 1.00 69.31 86 ASN A N 1
ATOM 706 C CA . ASN A 1 86 ? 3.167 -7.027 -26.279 1.00 69.31 86 ASN A CA 1
ATOM 707 C C . ASN A 1 86 ? 2.951 -6.652 -24.797 1.00 69.31 86 ASN A C 1
ATOM 709 O O . ASN A 1 86 ? 2.289 -7.395 -24.063 1.00 69.31 86 ASN A O 1
ATOM 713 N N . PRO A 1 87 ? 3.493 -5.508 -24.325 1.00 66.50 87 PRO A N 1
ATOM 714 C CA . PRO A 1 87 ? 3.412 -5.084 -22.921 1.00 66.50 87 PRO A CA 1
ATOM 715 C C . PRO A 1 87 ? 1.976 -4.956 -22.391 1.00 66.50 87 PRO A C 1
ATOM 717 O O . PRO A 1 87 ? 1.740 -5.070 -21.190 1.00 66.50 87 PRO A O 1
ATOM 720 N N . SER A 1 88 ? 1.010 -4.747 -23.288 1.00 64.38 88 SER A N 1
ATOM 721 C CA . SER A 1 88 ? -0.420 -4.618 -22.994 1.00 64.38 88 SER A CA 1
ATOM 722 C C . SER A 1 88 ? -1.050 -5.910 -22.461 1.00 64.38 88 SER A C 1
ATOM 724 O O . SER A 1 88 ? -1.829 -5.861 -21.510 1.00 64.38 88 SER A O 1
ATOM 726 N N . ILE A 1 89 ? -0.677 -7.072 -23.005 1.00 67.81 89 ILE A N 1
ATOM 727 C CA . ILE A 1 89 ? -1.186 -8.379 -22.550 1.00 67.81 89 ILE A CA 1
ATOM 728 C C . ILE A 1 89 ? -0.582 -8.733 -21.187 1.00 67.81 89 ILE A C 1
ATOM 730 O O . ILE A 1 89 ? -1.281 -9.210 -20.292 1.00 67.81 89 ILE A O 1
ATOM 734 N N . ILE A 1 90 ? 0.703 -8.420 -21.005 1.00 67.19 90 ILE A N 1
ATOM 735 C CA . ILE A 1 90 ? 1.430 -8.613 -19.747 1.00 67.19 90 ILE A CA 1
ATOM 736 C C . ILE A 1 90 ? 0.774 -7.794 -18.627 1.00 67.19 90 ILE A C 1
ATOM 738 O O . ILE A 1 90 ? 0.490 -8.335 -17.559 1.00 67.19 90 ILE A O 1
ATOM 742 N N . LEU A 1 91 ? 0.466 -6.517 -18.873 1.00 67.00 91 LEU A N 1
ATOM 743 C CA . LEU A 1 91 ? -0.231 -5.658 -17.909 1.00 67.00 91 LEU A CA 1
ATOM 744 C C . LEU A 1 91 ? -1.665 -6.128 -17.625 1.00 67.00 91 LEU A C 1
ATOM 746 O O . LEU A 1 91 ? -2.090 -6.092 -16.471 1.00 67.00 91 LEU A O 1
ATOM 750 N N . GLY A 1 92 ? -2.386 -6.613 -18.641 1.00 70.00 92 GLY A N 1
ATOM 751 C CA . GLY A 1 92 ? -3.751 -7.123 -18.490 1.00 70.00 92 GLY A CA 1
ATOM 752 C C . GLY A 1 92 ? -3.837 -8.360 -17.590 1.00 70.00 92 GLY A C 1
ATOM 753 O O . GLY A 1 92 ? -4.612 -8.376 -16.635 1.00 70.00 92 GLY A O 1
ATOM 754 N N . ILE A 1 93 ? -3.001 -9.374 -17.836 1.00 69.88 93 ILE A N 1
ATOM 755 C CA . ILE A 1 93 ? -3.001 -10.626 -17.055 1.00 69.88 93 ILE A CA 1
ATOM 756 C C . ILE A 1 93 ? -2.490 -10.385 -15.630 1.00 69.88 93 ILE A C 1
ATOM 758 O O . ILE A 1 93 ? -3.056 -10.903 -14.667 1.00 69.88 93 ILE A O 1
ATOM 762 N N . THR A 1 94 ? -1.464 -9.545 -15.485 1.00 68.62 94 THR A N 1
ATOM 763 C CA . THR A 1 94 ? -0.948 -9.113 -14.177 1.00 68.62 94 THR A CA 1
ATOM 764 C C . THR A 1 94 ? -2.022 -8.388 -13.380 1.00 68.62 94 THR A C 1
ATOM 766 O O . THR A 1 94 ? -2.225 -8.698 -12.209 1.00 68.62 94 THR A O 1
ATOM 769 N N . GLY A 1 95 ? -2.747 -7.465 -14.020 1.00 71.25 95 GLY A N 1
ATOM 770 C CA . GLY A 1 95 ? -3.850 -6.738 -13.403 1.00 71.25 95 GLY A CA 1
ATOM 771 C C . GLY A 1 95 ? -4.915 -7.687 -12.862 1.00 71.25 95 GLY A C 1
ATOM 772 O O . GLY A 1 95 ? -5.242 -7.615 -11.682 1.00 71.25 95 GLY A O 1
ATOM 773 N N . VAL A 1 96 ? -5.373 -8.641 -13.678 1.00 73.69 96 VAL A N 1
ATOM 774 C CA . VAL A 1 96 ? -6.395 -9.624 -13.277 1.00 73.69 96 VAL A CA 1
ATOM 775 C C . VAL A 1 96 ? -5.904 -10.538 -12.148 1.00 73.69 96 VAL A C 1
ATOM 777 O O . VAL A 1 96 ? -6.634 -10.759 -11.180 1.00 73.69 96 VAL A O 1
ATOM 780 N N . ALA A 1 97 ? -4.664 -11.031 -12.216 1.00 73.31 97 ALA A N 1
ATOM 781 C CA . ALA A 1 97 ? -4.083 -11.869 -11.165 1.00 73.31 97 ALA A CA 1
ATOM 782 C C . ALA A 1 97 ? -3.951 -11.114 -9.829 1.00 73.31 97 ALA A C 1
ATOM 784 O O . ALA A 1 97 ? -4.257 -11.663 -8.768 1.00 73.31 97 ALA A O 1
ATOM 785 N N . VAL A 1 98 ? -3.564 -9.834 -9.877 1.00 74.06 98 VAL A N 1
ATOM 786 C CA . VAL A 1 98 ? -3.495 -8.955 -8.700 1.00 74.06 98 VAL A CA 1
ATOM 787 C C . VAL A 1 98 ? -4.890 -8.673 -8.144 1.00 74.06 98 VAL A C 1
ATOM 789 O O . VAL A 1 98 ? -5.071 -8.710 -6.926 1.00 74.06 98 VAL A O 1
ATOM 792 N N . SER A 1 99 ? -5.893 -8.443 -8.997 1.00 71.94 99 SER A N 1
ATOM 793 C CA . SER A 1 99 ? -7.285 -8.250 -8.571 1.00 71.94 99 SER A CA 1
ATOM 794 C C . SER A 1 99 ? -7.840 -9.490 -7.868 1.00 71.94 99 SER A C 1
ATOM 796 O O . SER A 1 99 ? -8.407 -9.379 -6.786 1.00 71.94 99 SER A O 1
ATOM 798 N N . LEU A 1 100 ? -7.617 -10.687 -8.414 1.00 77.19 100 LEU A N 1
ATOM 799 C CA . LEU A 1 100 ? -8.069 -11.932 -7.784 1.00 77.19 100 LEU A CA 1
ATOM 800 C C . LEU A 1 100 ? -7.332 -12.210 -6.467 1.00 77.19 100 LEU A C 1
ATOM 802 O O . LEU A 1 100 ? -7.964 -12.575 -5.474 1.00 77.19 100 LEU A O 1
ATOM 806 N N . GLY A 1 101 ? -6.017 -11.975 -6.430 1.00 75.12 101 GLY A N 1
ATOM 807 C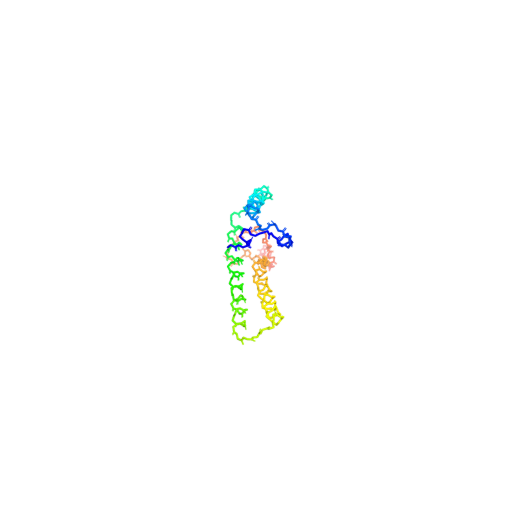 CA . GLY A 1 101 ? -5.216 -12.119 -5.214 1.00 75.12 101 GLY A CA 1
ATOM 808 C C . GLY A 1 101 ? -5.638 -11.149 -4.107 1.00 75.12 101 GLY A C 1
ATOM 809 O O . GLY A 1 101 ? -5.730 -11.540 -2.944 1.00 75.12 101 GLY A O 1
ATOM 810 N N . SER A 1 102 ? -5.958 -9.901 -4.459 1.00 68.88 102 SER A N 1
ATOM 811 C CA . SER A 1 102 ? -6.421 -8.886 -3.504 1.00 68.88 102 SER A CA 1
ATOM 812 C C . SER A 1 102 ? -7.855 -9.128 -3.028 1.00 68.88 102 SER A C 1
ATOM 814 O O . SER A 1 102 ? -8.111 -8.988 -1.834 1.00 68.88 102 SER A O 1
ATOM 816 N N . ILE A 1 103 ? -8.767 -9.583 -3.894 1.00 76.50 103 ILE A N 1
ATOM 817 C CA . ILE A 1 103 ? -10.128 -9.989 -3.497 1.00 76.50 103 ILE A CA 1
ATOM 818 C C . ILE A 1 103 ? -10.078 -11.192 -2.544 1.00 76.50 103 ILE A C 1
ATOM 820 O O . ILE A 1 103 ? -10.747 -11.183 -1.509 1.00 76.50 103 ILE A O 1
ATOM 824 N N . GLY A 1 104 ? -9.248 -12.197 -2.843 1.00 74.31 104 GLY A N 1
ATOM 825 C CA . GLY A 1 104 ? -9.041 -13.352 -1.965 1.00 74.31 104 GLY A CA 1
ATOM 826 C C . GLY A 1 104 ? -8.458 -12.956 -0.606 1.00 74.31 104 GLY A C 1
ATOM 827 O O . GLY A 1 104 ? -8.949 -13.397 0.433 1.00 74.31 104 GLY A O 1
ATOM 828 N N . LEU A 1 105 ? -7.470 -12.057 -0.597 1.00 72.88 105 LEU A N 1
ATOM 829 C CA . LEU A 1 105 ? -6.878 -11.530 0.631 1.00 72.88 105 LEU A CA 1
ATOM 830 C C . LEU A 1 105 ? -7.900 -10.749 1.469 1.00 72.88 105 LEU A C 1
ATOM 832 O O . LEU A 1 105 ? -7.999 -10.978 2.672 1.00 72.88 105 LEU A O 1
ATOM 836 N N . VAL A 1 106 ? -8.691 -9.868 0.850 1.00 70.50 106 VAL A N 1
ATOM 837 C CA . VAL A 1 106 ? -9.751 -9.113 1.540 1.00 70.50 106 VAL A CA 1
ATOM 838 C C . VAL A 1 106 ? -10.816 -10.059 2.096 1.00 70.50 106 VAL A C 1
ATOM 840 O O . VAL A 1 106 ? -11.246 -9.879 3.233 1.00 70.50 106 VAL A O 1
ATOM 843 N N . GLY A 1 107 ? -11.185 -11.109 1.358 1.00 73.44 107 GLY A N 1
ATOM 844 C CA . GLY A 1 107 ? -12.103 -12.144 1.836 1.00 73.44 107 GLY A CA 1
ATOM 845 C C . GLY A 1 107 ? -11.577 -12.884 3.070 1.00 73.44 107 GLY A C 1
ATOM 846 O O . GLY A 1 107 ? -12.302 -13.035 4.053 1.00 73.44 107 GLY A O 1
ATOM 847 N N . VAL A 1 108 ? -10.303 -13.286 3.068 1.00 68.62 108 VAL A N 1
ATOM 848 C CA . VAL A 1 108 ? -9.662 -13.977 4.204 1.00 68.62 108 VAL A CA 1
ATOM 849 C C . VAL A 1 108 ? -9.507 -13.052 5.413 1.00 68.62 108 VAL A C 1
ATOM 851 O O . VAL A 1 108 ? -9.790 -13.457 6.544 1.00 68.62 108 VAL A O 1
ATOM 854 N N . LEU A 1 109 ? -9.105 -11.799 5.194 1.00 69.38 109 LEU A N 1
ATOM 855 C CA . LEU A 1 109 ? -8.985 -10.810 6.266 1.00 69.38 109 LEU A CA 1
ATOM 856 C C . LEU A 1 109 ? -10.358 -10.451 6.853 1.00 69.38 109 LEU A C 1
ATOM 858 O O . LEU A 1 109 ? -10.480 -10.310 8.069 1.00 69.38 109 LEU A O 1
ATOM 862 N N . SER A 1 110 ? -11.400 -10.377 6.020 1.00 68.12 110 SER A N 1
ATOM 863 C CA . SER A 1 110 ? -12.771 -10.083 6.450 1.00 68.12 110 SER A CA 1
ATOM 864 C C . SER A 1 110 ? -13.413 -11.233 7.229 1.00 68.12 110 SER A C 1
ATOM 866 O O . SER A 1 110 ? -14.224 -10.981 8.118 1.00 68.12 110 SER A O 1
ATOM 868 N N . GLN A 1 111 ? -13.045 -12.490 6.959 1.00 63.28 111 GLN A N 1
ATOM 869 C CA . GLN A 1 111 ? -13.518 -13.629 7.755 1.00 63.28 111 GLN A CA 1
ATOM 870 C C . GLN A 1 111 ? -12.994 -13.588 9.197 1.00 63.28 111 GLN A C 1
ATOM 872 O O . GLN A 1 111 ? -13.702 -14.000 10.112 1.00 63.28 111 GLN A O 1
ATOM 877 N N . ARG A 1 112 ? -11.796 -13.033 9.431 1.00 63.16 112 ARG A N 1
ATOM 878 C CA . ARG A 1 112 ? -11.213 -12.916 10.782 1.00 63.16 112 ARG A CA 1
ATOM 879 C C . ARG A 1 112 ? -11.826 -11.804 11.632 1.00 63.16 112 ARG A C 1
ATOM 881 O O . ARG A 1 112 ? -11.663 -11.822 12.848 1.00 63.16 112 ARG A O 1
ATOM 888 N N . THR A 1 113 ? -12.494 -10.832 11.016 1.00 60.94 113 THR A N 1
ATOM 889 C CA . THR A 1 113 ? -13.201 -9.749 11.717 1.00 60.94 113 THR A CA 1
ATOM 890 C C . THR A 1 113 ? -14.676 -10.036 11.938 1.00 60.94 113 THR A C 1
ATOM 892 O O . THR A 1 113 ? -15.336 -9.217 12.574 1.00 60.94 113 THR A O 1
ATOM 895 N N . GLN A 1 114 ? -15.198 -11.180 11.476 1.00 61.47 114 GLN A N 1
ATOM 896 C CA . GLN A 1 114 ? -16.550 -11.586 11.842 1.00 61.47 114 GLN A CA 1
ATOM 897 C C . GLN A 1 114 ? -16.598 -11.751 13.366 1.00 61.47 114 GLN A C 1
ATOM 899 O O . GLN A 1 114 ? -15.898 -12.615 13.904 1.00 61.47 114 GLN A O 1
ATOM 904 N N . PRO A 1 115 ? -17.364 -10.906 14.085 1.00 66.31 115 PRO A N 1
ATOM 905 C CA . PRO A 1 115 ? -17.513 -11.076 15.515 1.00 66.31 115 PRO A CA 1
ATOM 906 C C . PRO A 1 115 ? -18.079 -12.479 15.752 1.00 66.31 115 PRO A C 1
ATOM 908 O O . PRO A 1 115 ? -18.940 -12.909 14.973 1.00 66.31 115 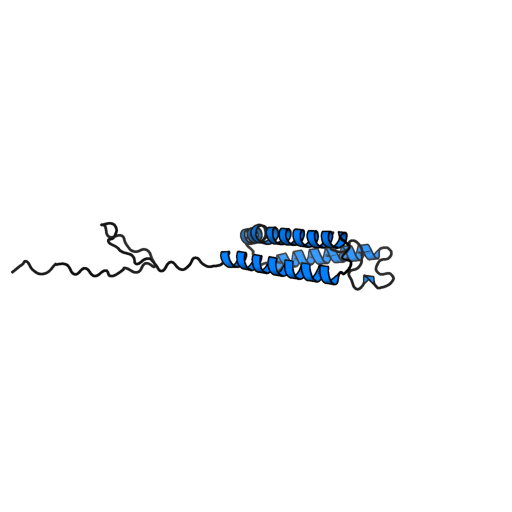PRO A O 1
ATOM 911 N N . PRO A 1 116 ? -17.595 -13.205 16.779 1.00 76.19 116 PRO A N 1
ATOM 912 C CA . PRO A 1 116 ? -18.135 -14.511 17.110 1.00 76.19 116 PRO A CA 1
ATOM 913 C C . PRO A 1 116 ? -19.650 -14.385 17.136 1.00 76.19 116 PRO A C 1
ATOM 915 O O . PRO A 1 116 ? -20.178 -13.513 17.833 1.00 76.19 116 PRO A O 1
ATOM 918 N N . LYS A 1 117 ? -20.321 -15.182 16.290 1.00 77.12 117 LYS A N 1
ATOM 919 C CA . LYS A 1 117 ? -21.775 -15.146 16.121 1.00 77.12 117 LYS A CA 1
ATOM 920 C C . LYS A 1 117 ? -22.371 -15.073 17.524 1.00 77.12 117 LYS A C 1
ATOM 922 O O . LYS A 1 117 ? -22.047 -15.973 18.301 1.00 77.12 117 LYS A O 1
ATOM 927 N N . PRO A 1 118 ? -23.141 -14.019 17.872 1.00 72.94 118 PRO A N 1
ATOM 928 C CA . PRO A 1 118 ? -23.652 -13.854 19.218 1.00 72.94 118 PRO A CA 1
ATOM 929 C C . PRO A 1 118 ? -24.324 -15.154 19.612 1.00 72.94 118 PRO A C 1
ATOM 931 O O . PRO A 1 118 ? -25.347 -15.535 19.035 1.00 72.94 118 PRO A O 1
ATOM 934 N N . VAL A 1 119 ? -23.686 -15.884 20.524 1.00 71.25 119 VAL A N 1
ATOM 935 C CA . VAL A 1 119 ? -24.303 -17.042 21.136 1.00 71.25 119 VAL A CA 1
ATOM 936 C C . VAL A 1 119 ? -25.397 -16.404 21.963 1.00 71.25 119 VAL A C 1
ATOM 938 O O . VAL A 1 119 ? -25.125 -15.842 23.023 1.00 71.25 119 VAL A O 1
ATOM 941 N N . LEU A 1 120 ? -26.613 -16.358 21.405 1.00 72.00 120 LEU A N 1
ATOM 942 C CA . LEU A 1 120 ? -27.811 -16.038 22.167 1.00 72.00 120 LEU A CA 1
ATOM 943 C C . LEU A 1 120 ? -27.668 -16.842 23.455 1.00 72.00 120 LEU A C 1
ATOM 945 O O . LEU A 1 120 ? -27.459 -18.054 23.336 1.00 72.00 120 LEU A O 1
ATOM 949 N N . PRO A 1 121 ? -27.645 -16.187 24.634 1.00 67.81 121 PRO A N 1
ATOM 950 C CA . PRO A 1 121 ? -27.354 -16.866 25.883 1.00 67.81 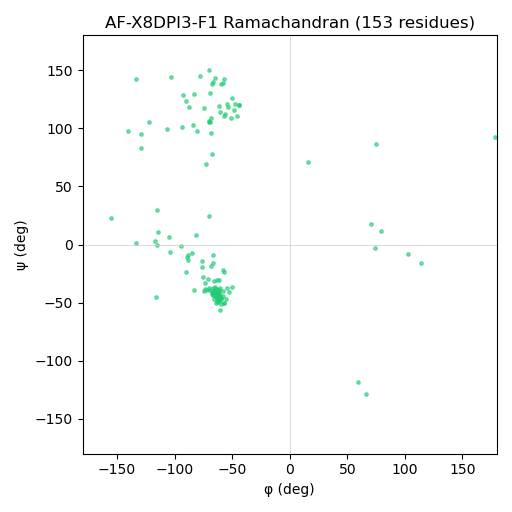121 PRO A CA 1
ATOM 951 C C . PRO A 1 121 ? -28.232 -18.104 25.913 1.00 67.81 121 PRO A C 1
ATOM 953 O O . PRO A 1 121 ? -29.458 -17.987 2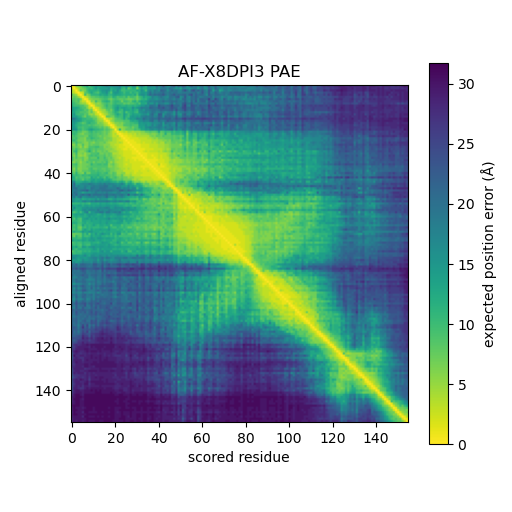5.819 1.00 67.81 121 PRO A O 1
ATOM 956 N N . ALA A 1 122 ? -27.589 -19.278 25.909 1.00 69.31 122 ALA A N 1
ATOM 957 C CA . ALA A 1 122 ? -28.301 -20.538 25.974 1.00 69.31 122 ALA A CA 1
ATOM 958 C C . ALA A 1 122 ? -29.269 -20.403 27.146 1.00 69.31 122 ALA A C 1
ATOM 960 O O . ALA A 1 122 ? -28.852 -19.958 28.219 1.00 69.31 122 ALA A O 1
ATOM 961 N N . ARG A 1 123 ? -30.561 -20.649 26.893 1.00 67.81 123 ARG A N 1
ATOM 962 C CA . ARG A 1 123 ? -31.623 -20.527 27.896 1.00 67.81 123 ARG A CA 1
ATOM 963 C C . ARG A 1 123 ? -31.121 -21.216 29.160 1.00 67.81 123 ARG A C 1
ATOM 965 O O . ARG A 1 123 ? -30.911 -22.424 29.141 1.00 67.81 123 ARG A O 1
ATOM 972 N N . PHE A 1 124 ? -30.836 -20.430 30.195 1.00 64.62 124 PHE A N 1
ATOM 973 C CA . PHE A 1 124 ? -30.181 -20.954 31.381 1.00 64.62 124 PHE A CA 1
ATOM 974 C C . PHE A 1 124 ? -31.221 -21.760 32.141 1.00 64.62 124 PHE A C 1
ATOM 976 O O . PHE A 1 124 ? -32.264 -21.215 32.519 1.00 64.62 124 PHE A O 1
ATOM 983 N N . ASP A 1 125 ? -30.958 -23.055 32.276 1.00 73.44 125 ASP A N 1
ATOM 984 C CA . ASP A 1 125 ? -31.752 -23.968 33.079 1.00 73.44 125 ASP A CA 1
ATOM 985 C C . ASP A 1 125 ? -31.113 -24.050 34.476 1.00 73.44 125 ASP A C 1
ATOM 987 O O . ASP A 1 125 ? -30.093 -24.725 34.645 1.00 73.44 125 ASP A O 1
ATOM 991 N N . PRO A 1 126 ? -31.672 -23.344 35.476 1.00 67.44 126 PRO A N 1
ATOM 992 C CA . PRO A 1 126 ? -31.120 -23.296 36.827 1.00 67.44 126 PRO A CA 1
ATOM 993 C C . PRO A 1 126 ? -31.178 -24.644 37.560 1.00 67.44 126 PRO A C 1
ATOM 995 O O . PRO A 1 126 ? -30.595 -24.752 38.637 1.00 67.44 126 PRO A O 1
ATOM 998 N N . MET A 1 127 ? -31.863 -25.653 37.004 1.00 65.62 127 MET A N 1
ATOM 999 C CA . MET A 1 127 ? -32.052 -26.968 37.624 1.00 65.62 127 MET A CA 1
ATOM 1000 C C . MET A 1 127 ? -31.383 -28.118 36.860 1.00 65.62 127 MET A C 1
ATOM 1002 O O . MET A 1 127 ? -31.405 -29.249 37.343 1.00 65.62 127 MET A O 1
ATOM 1006 N N . ALA A 1 128 ? -30.714 -27.853 35.731 1.00 65.69 128 ALA A N 1
ATOM 1007 C CA . ALA A 1 128 ? -30.085 -28.891 34.904 1.00 65.69 128 ALA A CA 1
ATOM 1008 C C . ALA A 1 128 ? -29.032 -29.748 35.644 1.00 65.69 128 ALA A C 1
ATOM 1010 O O . ALA A 1 128 ? -28.742 -30.864 35.222 1.00 65.69 128 ALA A O 1
ATOM 1011 N N . GLY A 1 129 ? -28.462 -29.240 36.745 1.00 67.75 129 GLY A N 1
ATOM 1012 C CA . GLY A 1 129 ? -27.453 -29.928 37.561 1.00 67.75 129 GLY A CA 1
ATOM 1013 C C . GLY A 1 129 ? -27.953 -30.502 38.893 1.00 67.75 129 GLY A C 1
ATOM 1014 O O . GLY A 1 129 ? -27.126 -30.922 39.698 1.00 67.75 129 GLY A O 1
ATOM 1015 N N . GLY A 1 130 ? -29.262 -30.476 39.178 1.00 68.31 130 GLY A N 1
ATOM 1016 C CA . GLY A 1 130 ? -29.828 -30.979 40.443 1.00 68.31 130 GLY A CA 1
ATOM 1017 C C . GLY A 1 130 ? -29.591 -30.096 41.680 1.00 68.31 130 GLY A C 1
ATOM 1018 O O . GLY A 1 130 ? -30.124 -30.387 42.746 1.00 68.31 130 GLY A O 1
ATOM 1019 N N . PHE A 1 131 ? -28.852 -28.992 41.543 1.00 65.06 131 PHE A N 1
ATOM 1020 C CA . PHE A 1 131 ? -28.688 -27.954 42.562 1.00 65.06 131 PHE A CA 1
ATOM 1021 C C . PHE A 1 131 ? -28.862 -26.570 41.922 1.00 65.06 131 PHE A C 1
ATOM 1023 O O . PHE A 1 131 ? -28.397 -26.371 40.797 1.00 65.06 131 PHE A O 1
ATOM 1030 N N . PRO A 1 132 ? -29.494 -25.603 42.615 1.00 68.94 132 PRO A N 1
ATOM 1031 C CA . PRO A 1 132 ? -29.724 -24.273 42.066 1.00 68.94 132 PRO A CA 1
ATOM 1032 C C . PRO A 1 132 ? -28.403 -23.501 41.959 1.00 68.94 132 PRO A C 1
ATOM 1034 O O . PRO A 1 132 ? -27.854 -23.044 42.963 1.00 68.94 132 PRO A O 1
ATOM 1037 N N . VAL A 1 133 ? -27.896 -23.340 40.734 1.00 70.81 133 VAL A N 1
ATOM 1038 C CA . VAL A 1 133 ? -26.721 -22.502 40.451 1.00 70.81 133 VAL A CA 1
ATOM 1039 C C . VAL A 1 133 ? -27.192 -21.090 40.075 1.00 70.81 133 VAL A C 1
ATOM 1041 O O . VAL A 1 133 ? -28.050 -20.952 39.200 1.00 70.81 133 VAL A O 1
ATOM 1044 N N . PRO A 1 134 ? -26.659 -20.025 40.705 1.00 70.56 134 PRO A N 1
ATOM 1045 C CA . PRO A 1 134 ? -27.011 -18.649 40.365 1.00 70.56 134 PRO A CA 1
ATOM 1046 C C . PRO A 1 134 ? -26.686 -18.319 38.897 1.00 70.56 134 PRO A C 1
ATOM 1048 O O . PRO A 1 134 ? -25.617 -18.702 38.414 1.00 70.56 134 PRO A O 1
ATOM 1051 N N . PRO A 1 135 ? -27.567 -17.594 38.182 1.00 64.31 135 PRO A N 1
ATOM 1052 C CA . PRO A 1 135 ? -27.330 -17.239 36.787 1.00 64.31 135 PRO A CA 1
ATOM 1053 C C . PRO A 1 135 ? -26.140 -16.279 36.649 1.00 64.31 135 PRO A C 1
ATOM 1055 O O . PRO A 1 135 ? -25.989 -15.337 37.431 1.00 64.31 135 PRO A O 1
ATOM 1058 N N . LEU A 1 136 ? -25.315 -16.487 35.618 1.00 74.25 136 LEU A N 1
ATOM 1059 C CA . LEU A 1 136 ? -24.237 -15.556 35.274 1.00 74.25 136 LEU A CA 1
ATOM 1060 C C . LEU A 1 136 ? -24.819 -14.241 34.716 1.00 74.25 136 LEU A C 1
ATOM 1062 O O . LEU A 1 136 ? -25.868 -14.260 34.060 1.00 74.25 136 LEU A O 1
ATOM 1066 N N . PRO A 1 137 ? -24.138 -13.093 34.903 1.00 63.94 137 PRO A N 1
ATOM 1067 C CA . PRO A 1 137 ? -24.567 -11.817 34.332 1.00 63.94 137 PRO A CA 1
ATOM 1068 C C . PRO A 1 137 ? -24.784 -11.922 32.812 1.00 63.94 137 PRO A C 1
ATOM 1070 O O . PRO A 1 137 ? -23.860 -12.233 32.064 1.00 63.94 137 PRO A O 1
ATOM 1073 N N . GLY A 1 138 ? -26.019 -11.682 32.356 1.00 66.12 138 GLY A N 1
ATOM 1074 C CA . GLY A 1 138 ? -26.423 -11.779 30.943 1.00 66.12 138 GLY A CA 1
ATOM 1075 C C . GLY A 1 138 ? -27.210 -13.042 30.563 1.00 66.12 138 GLY A C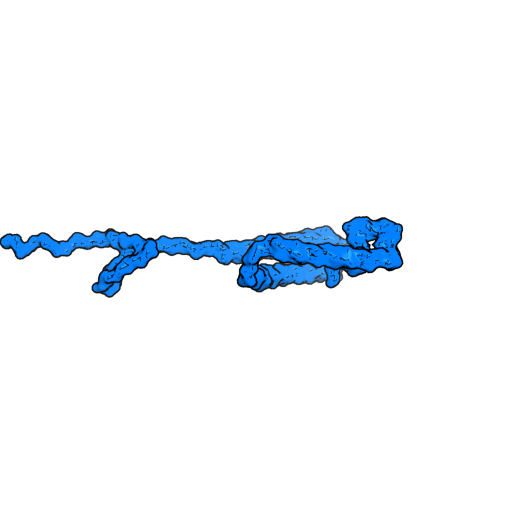 1
ATOM 1076 O O . GLY A 1 138 ? -27.762 -13.101 29.463 1.00 66.12 138 GLY A O 1
ATOM 1077 N N . GLN A 1 139 ? -27.329 -14.028 31.455 1.00 67.56 139 GLN A N 1
ATOM 1078 C CA . GLN A 1 139 ? -28.177 -15.202 31.240 1.00 67.56 139 GLN A CA 1
ATOM 1079 C C . GLN A 1 139 ? -29.632 -14.903 31.617 1.00 67.56 139 GLN A C 1
ATOM 1081 O O . GLN A 1 139 ? -29.924 -14.399 32.700 1.00 67.56 139 GLN A O 1
ATOM 1086 N N . ARG A 1 140 ? -30.568 -15.219 30.715 1.00 62.56 140 ARG A N 1
ATOM 1087 C CA . ARG A 1 140 ? -32.003 -15.163 31.017 1.00 62.56 140 ARG A CA 1
ATOM 1088 C C . ARG A 1 140 ? -32.433 -16.517 31.562 1.00 62.56 140 ARG A C 1
ATOM 1090 O O . ARG A 1 140 ? -32.243 -17.534 30.893 1.00 62.56 140 ARG A O 1
ATOM 1097 N N . VAL A 1 141 ? -33.018 -16.509 32.759 1.00 64.19 141 VAL A N 1
ATOM 1098 C CA . VAL A 1 141 ? -33.633 -17.696 33.357 1.00 64.19 141 VAL A CA 1
ATOM 1099 C C . VAL A 1 141 ? -34.757 -18.143 32.436 1.00 64.19 141 VAL A C 1
ATOM 1101 O O . VAL A 1 141 ? -35.697 -17.395 32.162 1.00 64.19 141 VAL A O 1
ATOM 1104 N N . GLY A 1 142 ? -34.647 -19.361 31.921 1.00 60.50 142 GLY A N 1
ATOM 1105 C CA . GLY A 1 142 ? -35.775 -19.985 31.270 1.00 60.50 142 GLY A CA 1
ATOM 1106 C C . GLY A 1 142 ? -36.821 -20.285 32.328 1.00 60.50 142 GLY A C 1
ATOM 1107 O O . GLY A 1 142 ? -36.622 -21.208 33.103 1.00 60.50 142 GLY A O 1
ATOM 1108 N N . THR A 1 143 ? -37.939 -19.561 32.350 1.00 56.88 143 THR A N 1
ATOM 1109 C CA . THR A 1 143 ? -39.118 -19.971 33.125 1.00 56.88 143 THR A CA 1
ATOM 1110 C C . THR A 1 143 ? -39.682 -21.236 32.472 1.00 56.88 143 THR A C 1
ATOM 1112 O O . THR A 1 143 ? -40.575 -21.184 31.629 1.00 56.88 143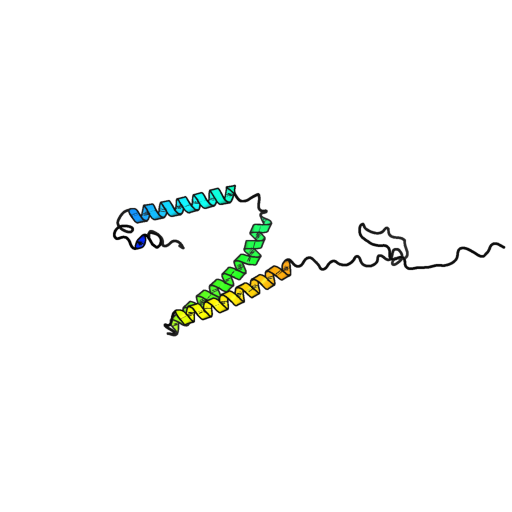 THR A O 1
ATOM 1115 N N . GLY A 1 144 ? -39.043 -22.377 32.719 1.00 52.94 144 GLY A N 1
ATOM 1116 C CA . GLY A 1 144 ? -39.645 -23.684 32.538 1.00 52.94 144 GLY A CA 1
ATOM 1117 C C . GLY A 1 144 ? -40.686 -23.805 33.633 1.00 52.94 144 GLY A C 1
ATOM 1118 O O . GLY A 1 144 ? -40.345 -23.891 34.808 1.00 52.94 144 GLY A O 1
ATOM 1119 N N . ALA A 1 145 ? -41.950 -23.678 33.250 1.00 52.56 145 ALA A N 1
ATOM 1120 C CA . ALA A 1 145 ? -43.073 -23.879 34.138 1.00 52.56 145 ALA A CA 1
ATOM 1121 C C . ALA A 1 145 ? -42.965 -25.262 34.795 1.00 52.56 145 ALA A C 1
ATOM 1123 O O . ALA A 1 145 ? -42.973 -26.278 34.102 1.00 52.56 145 ALA A O 1
ATOM 1124 N N . HIS A 1 146 ? -42.908 -25.299 36.124 1.00 44.75 146 HIS A N 1
ATOM 1125 C CA . HIS A 1 146 ? -43.302 -26.485 36.868 1.00 44.75 146 HIS A CA 1
ATOM 1126 C C . HIS A 1 146 ? -44.286 -26.072 37.967 1.00 44.75 146 HIS A C 1
ATOM 1128 O O . HIS A 1 146 ? -43.872 -25.595 39.024 1.00 44.75 146 HIS A O 1
ATOM 1134 N N . PRO A 1 147 ? -45.601 -26.170 37.703 1.00 51.66 147 PRO A N 1
ATOM 1135 C CA . PRO A 1 147 ? -46.605 -26.119 38.744 1.00 51.66 147 PRO A CA 1
ATOM 1136 C C . PRO A 1 147 ? -46.656 -27.513 39.370 1.00 51.66 147 PRO A C 1
ATOM 1138 O O . PRO A 1 147 ? -47.277 -28.418 38.822 1.00 51.66 147 PRO A O 1
ATOM 1141 N N . SER A 1 148 ? -45.971 -27.725 40.489 1.00 49.19 148 SER A N 1
ATOM 1142 C CA . SER A 1 148 ? -46.181 -28.944 41.269 1.00 49.19 148 SER A CA 1
ATOM 1143 C C . SER A 1 148 ? -46.163 -28.647 42.764 1.00 49.19 148 SER A C 1
ATOM 1145 O O . SER A 1 148 ? -45.111 -28.573 43.397 1.00 49.19 148 SER A O 1
ATOM 1147 N N . THR A 1 149 ? -47.389 -28.515 43.276 1.00 47.19 149 THR A N 1
ATOM 1148 C CA . THR A 1 149 ? -47.850 -29.147 44.520 1.00 47.19 149 THR A CA 1
ATOM 1149 C C . THR A 1 149 ? -47.344 -28.535 45.826 1.00 47.19 149 THR A C 1
ATOM 1151 O O . THR A 1 149 ? -46.383 -29.020 46.421 1.00 47.19 149 THR A O 1
ATOM 1154 N N . LYS A 1 150 ? -48.046 -27.504 46.323 1.00 45.25 150 LYS A N 1
ATOM 1155 C CA . LYS A 1 150 ? -47.993 -27.100 47.746 1.00 45.25 150 LYS A CA 1
ATOM 1156 C C . LYS A 1 150 ? -49.347 -26.823 48.422 1.00 45.25 150 LYS A C 1
ATOM 1158 O O . LYS A 1 150 ? -49.363 -26.562 49.616 1.00 45.25 150 LYS A O 1
ATOM 1163 N N . GLU A 1 151 ? -50.458 -26.987 47.728 1.00 53.94 151 GLU A N 1
ATOM 1164 C CA . GLU A 1 151 ? -51.816 -27.030 48.287 1.00 53.94 151 GLU A CA 1
ATOM 1165 C C . GLU A 1 151 ? -52.345 -28.393 47.830 1.00 53.94 151 GLU A C 1
ATOM 1167 O O . GLU A 1 151 ? -52.275 -28.686 46.644 1.00 53.94 151 GLU A O 1
ATOM 1172 N N . ASP A 1 152 ? -52.460 -29.415 48.680 1.00 45.81 152 ASP A N 1
ATOM 1173 C CA . ASP A 1 152 ? -53.716 -29.804 49.330 1.00 45.81 152 ASP A CA 1
ATOM 1174 C C . ASP A 1 152 ? -53.430 -31.053 50.202 1.00 45.81 152 ASP A C 1
ATOM 1176 O O . ASP A 1 152 ? -53.442 -32.175 49.701 1.00 45.81 152 ASP A O 1
ATOM 1180 N N . ALA A 1 153 ? -53.095 -30.911 51.490 1.00 44.66 153 ALA A N 1
ATOM 1181 C CA . ALA A 1 153 ? -53.053 -32.064 52.417 1.00 44.66 153 ALA A CA 1
ATOM 1182 C C . ALA A 1 153 ? -53.247 -31.685 53.899 1.00 44.66 153 ALA A C 1
ATOM 1184 O O . ALA A 1 153 ? -52.840 -32.420 54.796 1.00 44.66 153 ALA A O 1
ATOM 1185 N N . HIS A 1 154 ? -53.871 -30.537 54.164 1.00 44.41 154 HIS A N 1
ATOM 1186 C CA . HIS A 1 154 ? -54.350 -30.169 55.493 1.00 44.41 154 HIS A CA 1
ATOM 1187 C C . HIS A 1 154 ? -55.812 -29.734 55.381 1.00 44.41 154 HIS A C 1
ATOM 1189 O O . HIS A 1 154 ? -56.104 -28.547 55.252 1.00 44.41 154 HIS A O 1
ATOM 1195 N N . ALA A 1 155 ? -56.709 -30.717 55.386 1.00 40.34 155 ALA A N 1
ATOM 1196 C CA . ALA A 1 155 ? -58.126 -30.574 55.700 1.00 40.34 155 ALA A CA 1
ATOM 1197 C C . ALA A 1 155 ? -58.613 -31.888 56.317 1.00 40.34 155 ALA A C 1
ATOM 1199 O O . ALA A 1 155 ? -58.278 -32.951 55.745 1.00 40.34 155 ALA A O 1
#

Sequence (155 aa):
MFLGGWHAPWPLSLIDGANTSWWPALWFVAKVWGFMFLFMWLRATLPRLRYDQFMRLGWEVLIPVALVWIVVVGVVKAMGLYGYGNPSIILGITGVAVSLGSIGLVGVLSQRTQPPKPVLPARFDPMAGGFPVPPLPGQRVGTGAHPSTKEDAHA

pLDDT: mean 70.55, std 10.54, range [40.34, 90.75]

InterPro domains:
  IPR001694 NADH:ubiquinone oxidoreductase, subunit 1/F420H2 oxidoreductase subunit H [PF00146] (1-73)
  IPR001694 NADH:ubiquinone oxidoreductase, subunit 1/F420H2 oxidoreductase subunit H [PTHR11432] (1-79)

Solvent-accessible surface area (backbone atoms only — not comparable to full-atom values): 9555 Å² total; per-residue (Å²): 137,90,69,65,69,48,48,44,62,90,76,54,58,76,44,94,62,47,68,48,86,68,44,16,56,54,47,37,50,52,51,51,51,52,51,51,49,49,52,52,48,48,62,72,69,52,79,82,73,56,68,67,59,56,52,46,44,50,64,70,45,46,48,58,52,52,51,54,48,50,52,47,54,49,50,49,54,52,47,57,71,73,66,60,84,49,69,66,60,52,53,49,54,47,48,52,53,49,50,53,53,50,52,52,49,51,51,56,57,52,60,72,66,56,69,77,74,80,72,69,60,66,71,34,60,50,58,82,78,82,51,83,56,82,77,59,96,83,49,54,74,51,85,71,85,76,93,76,82,89,79,87,88,86,130

Radius of gyration: 32.44 Å; Cα contacts (8 Å, |Δi|>4): 67; chains: 1; bounding box: 86×51×82 Å

Secondary structure (DSSP, 8-state):
--S-TTSPPTTGGGSTTTTSTTHHHHHHHHHHHHHHHHHHHHHHH-----HHHHHHHIIIIIHHHHHHHHHHHHHHHHHHHTT---HHHHHHHHHHHHHHHHHHHHHHHHHHTS---------B-TTTTSS-PPPPTTPPB---------S-S--

Foldseek 3Di:
DPQPQLADPPPQNVDVPCRDDCNSVVNVVVVVVVVVVVVVVCVVPDDDDDPVVVVCCCPLPVVLLVVLVVVLVVVLVVCVVVPPPDVVVSCVVSVVSNVVSVVVSCVVVVVVPPDDPPPQQDQDDLPPPVHRDDDDPNHDHPCPDDPDDDDDDDD